Protein AF-A0A822G552-F1 (afdb_monomer_lite)

Radius of gyration: 14.22 Å; chains: 1; bounding box: 39×21×32 Å

Sequence (58 aa):
KSNKNNADFIIPTDSDADRFALTETDITGSTQTGWRILTGNQLGALLGNLPFYLSKEL

Secondary structure (DSSP, 8-state):
-GGGGT-SEE--B-SSSS-B-EEEE-TT--STTSEEEEPHHHHHHHHHHHHHHHTT--

Foldseek 3Di:
DCVVVVDQKDWDADPVRPDTWIWGQQPPPPDPV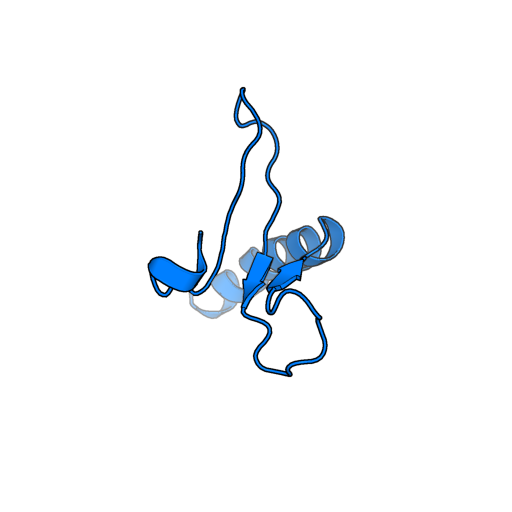SIDTDDPVNVVVVVVCVVVVVVVVD

pLDDT: mean 83.46, std 9.75, range [54.03, 95.69]

Structure (mmCIF, N/CA/C/O backbone):
data_AF-A0A822G552-F1
#
_entry.id   AF-A0A822G552-F1
#
loop_
_atom_site.group_PDB
_atom_site.id
_atom_site.type_symbol
_atom_site.label_atom_id
_atom_site.label_alt_id
_atom_site.label_comp_id
_atom_site.label_asym_id
_atom_site.label_entity_id
_atom_site.label_seq_id
_atom_site.pdbx_PDB_ins_code
_atom_site.Cartn_x
_atom_site.Cartn_y
_atom_site.Cartn_z
_atom_site.occupancy
_atom_site.B_iso_or_equiv
_atom_site.auth_seq_id
_atom_site.auth_comp_id
_atom_site.auth_asym_id
_atom_site.auth_atom_id
_atom_site.pdbx_PDB_model_num
ATOM 1 N N . LYS A 1 1 ? -15.415 -4.769 -0.254 1.00 56.62 1 LYS A N 1
ATOM 2 C CA . LYS A 1 1 ? -14.650 -4.222 0.898 1.00 56.62 1 LYS A CA 1
ATOM 3 C C . LYS A 1 1 ? -13.440 -5.117 1.089 1.00 56.62 1 LYS A C 1
ATOM 5 O O . LYS A 1 1 ? -13.666 -6.307 1.229 1.00 56.62 1 LYS A O 1
ATOM 10 N N . SER A 1 2 ? -12.226 -4.573 1.061 1.00 60.34 2 SER A N 1
ATOM 11 C CA . SER A 1 2 ? -10.963 -5.331 1.114 1.00 60.34 2 SER A CA 1
ATOM 12 C C . SER A 1 2 ? -10.905 -6.399 2.222 1.00 60.34 2 SER A C 1
ATOM 14 O O . SER A 1 2 ? -10.596 -7.550 1.934 1.00 60.34 2 SER A O 1
ATOM 16 N N . ASN A 1 3 ? -11.384 -6.088 3.438 1.00 61.72 3 ASN A N 1
ATOM 17 C CA . ASN A 1 3 ? -11.476 -7.060 4.545 1.00 61.72 3 ASN A CA 1
ATOM 18 C C . ASN A 1 3 ? -12.311 -8.313 4.230 1.00 61.72 3 ASN A C 1
ATOM 20 O O . ASN A 1 3 ? -12.160 -9.315 4.912 1.00 61.72 3 ASN A O 1
ATOM 24 N N . LYS A 1 4 ? -13.218 -8.276 3.242 1.00 67.06 4 LYS A N 1
ATOM 25 C CA . LYS A 1 4 ? -14.001 -9.460 2.844 1.00 67.06 4 LYS A CA 1
ATOM 26 C C . LYS A 1 4 ? -13.182 -10.483 2.055 1.00 67.06 4 LYS A C 1
ATOM 28 O O . LYS A 1 4 ? -13.622 -11.619 1.947 1.00 67.06 4 LYS A O 1
ATOM 33 N N . ASN A 1 5 ? -12.044 -10.074 1.498 1.00 76.38 5 ASN A N 1
ATOM 34 C CA . ASN A 1 5 ? -11.208 -10.912 0.643 1.00 76.38 5 ASN A CA 1
ATOM 35 C C . ASN A 1 5 ? -9.892 -11.311 1.329 1.00 76.38 5 ASN A C 1
ATOM 37 O O . ASN A 1 5 ? -9.020 -11.839 0.651 1.00 76.38 5 ASN A O 1
ATOM 41 N N . ASN A 1 6 ? -9.734 -11.030 2.632 1.00 77.56 6 ASN A N 1
ATOM 42 C CA . ASN A 1 6 ? -8.493 -11.254 3.383 1.00 77.56 6 ASN A CA 1
ATOM 43 C C . ASN A 1 6 ? -7.240 -10.735 2.650 1.00 77.56 6 ASN A C 1
ATOM 45 O O . ASN A 1 6 ? -6.220 -11.411 2.605 1.00 77.56 6 ASN A O 1
ATOM 49 N N . ALA A 1 7 ? -7.331 -9.556 2.031 1.00 84.38 7 ALA A N 1
ATOM 50 C CA . ALA A 1 7 ? -6.184 -8.969 1.350 1.00 84.38 7 ALA A CA 1
ATOM 51 C C . ALA A 1 7 ? -5.159 -8.452 2.369 1.00 84.38 7 ALA A C 1
ATOM 53 O O . ALA A 1 7 ? -5.538 -7.785 3.331 1.00 84.38 7 ALA A O 1
ATOM 54 N N . ASP A 1 8 ? -3.873 -8.696 2.119 1.00 85.62 8 ASP A N 1
ATOM 55 C CA . ASP A 1 8 ? -2.783 -8.195 2.966 1.00 85.62 8 ASP A CA 1
ATOM 56 C C . ASP A 1 8 ? -2.505 -6.702 2.719 1.00 85.6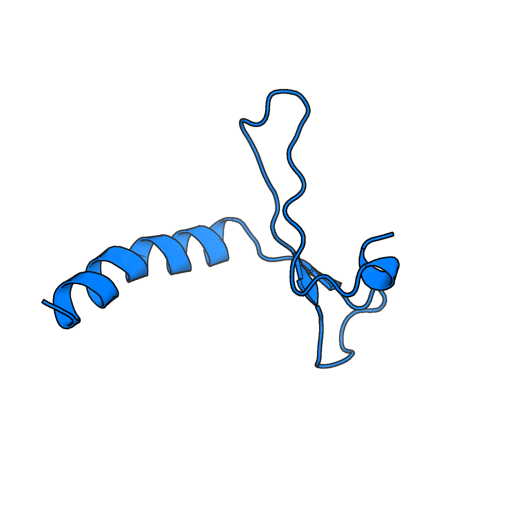2 8 ASP A C 1
ATOM 58 O O . ASP A 1 8 ? -2.212 -5.938 3.644 1.00 85.62 8 ASP A O 1
ATOM 62 N N . PHE A 1 9 ? -2.664 -6.268 1.465 1.00 88.19 9 PHE A N 1
ATOM 63 C CA . PHE A 1 9 ? -2.501 -4.887 1.021 1.00 88.19 9 PHE A CA 1
ATOM 64 C C . PHE A 1 9 ? -3.515 -4.521 -0.071 1.00 88.19 9 PHE A C 1
ATOM 66 O O . PHE A 1 9 ? -4.099 -5.381 -0.733 1.00 88.19 9 PHE A O 1
ATOM 73 N N . ILE A 1 10 ? -3.723 -3.219 -0.268 1.00 90.19 10 ILE A N 1
ATOM 74 C CA . ILE A 1 10 ? -4.580 -2.659 -1.319 1.00 90.19 10 ILE A CA 1
ATOM 75 C C . ILE A 1 10 ? -3.772 -1.642 -2.113 1.00 90.19 10 ILE A C 1
ATOM 77 O O . ILE A 1 10 ? -3.114 -0.779 -1.530 1.00 90.19 10 ILE A O 1
ATOM 81 N N . ILE A 1 11 ? -3.886 -1.720 -3.438 1.00 90.75 11 ILE A N 1
ATOM 82 C CA . ILE A 1 11 ? -3.294 -0.765 -4.376 1.00 90.75 11 ILE A CA 1
ATOM 83 C C . ILE A 1 11 ? -4.416 -0.150 -5.218 1.00 90.75 11 ILE A C 1
ATOM 85 O O 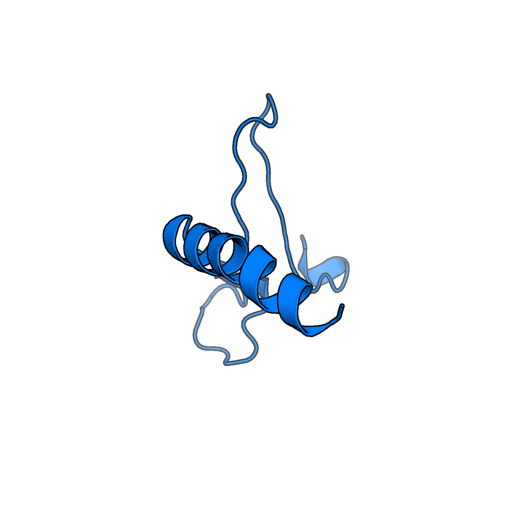. ILE A 1 11 ? -4.723 -0.666 -6.293 1.00 90.75 11 ILE A O 1
ATOM 89 N N . PRO A 1 12 ? -5.116 0.888 -4.729 1.00 88.88 12 PRO A N 1
ATOM 90 C CA . PRO A 1 12 ? -6.040 1.635 -5.569 1.00 88.88 12 PRO A CA 1
ATOM 91 C C . PRO A 1 12 ? -5.273 2.469 -6.600 1.00 88.88 12 PRO A C 1
ATOM 93 O O . PRO A 1 12 ? -4.316 3.163 -6.252 1.00 88.88 12 PRO A O 1
ATOM 96 N N . THR A 1 13 ? -5.744 2.439 -7.842 1.00 91.38 13 THR A N 1
ATOM 97 C CA . THR A 1 13 ? -5.297 3.320 -8.926 1.00 91.38 13 THR A CA 1
ATOM 98 C C . THR A 1 13 ? -6.375 4.348 -9.253 1.00 91.38 13 THR A C 1
ATOM 100 O O . THR A 1 13 ? -7.548 4.161 -8.912 1.00 91.38 13 THR A O 1
ATOM 103 N N . ASP A 1 14 ? -5.995 5.432 -9.920 1.00 91.62 14 ASP A N 1
ATOM 104 C CA . ASP A 1 14 ? -6.953 6.310 -10.589 1.00 91.62 14 ASP A CA 1
ATOM 105 C C . ASP A 1 14 ? -7.435 5.728 -11.932 1.00 91.62 14 ASP A C 1
ATOM 107 O O . ASP A 1 14 ? -7.158 4.573 -12.267 1.00 91.62 14 ASP A O 1
ATOM 111 N N . SER A 1 15 ? -8.260 6.490 -12.659 1.00 94.31 15 SER A N 1
ATOM 112 C CA . SER A 1 15 ? -8.968 6.023 -13.860 1.00 94.31 15 SER A CA 1
ATOM 113 C C . SER A 1 15 ? -8.058 5.695 -15.041 1.00 94.31 15 SER A C 1
ATOM 115 O O . SER A 1 15 ? -8.400 4.841 -15.854 1.00 94.31 15 SER A O 1
ATOM 117 N N . ASP A 1 16 ? -6.939 6.399 -15.152 1.00 95.69 16 ASP A N 1
ATOM 118 C CA . ASP A 1 16 ? -5.908 6.249 -16.178 1.00 95.69 16 ASP A CA 1
ATOM 119 C C . ASP A 1 16 ? -4.694 5.447 -15.688 1.00 95.69 16 ASP A C 1
ATOM 121 O O . ASP A 1 16 ? -3.826 5.111 -16.492 1.00 95.69 16 ASP A O 1
ATOM 125 N N . ALA A 1 17 ? -4.688 5.053 -14.411 1.00 91.19 17 ALA A N 1
ATOM 126 C CA . ALA A 1 17 ? -3.682 4.206 -13.781 1.00 91.19 17 ALA A CA 1
ATOM 127 C C . ALA A 1 17 ? -2.257 4.785 -13.817 1.00 91.19 17 ALA A C 1
ATOM 129 O O . ALA A 1 17 ? -1.281 4.030 -13.822 1.00 91.19 17 ALA A O 1
ATOM 130 N N . ASP A 1 18 ? -2.128 6.113 -13.809 1.00 91.50 18 ASP A N 1
ATOM 131 C CA . ASP A 1 18 ? -0.834 6.797 -13.715 1.00 91.50 18 ASP A CA 1
ATOM 132 C C . ASP A 1 18 ? -0.412 7.045 -12.257 1.00 91.50 18 ASP A C 1
ATOM 134 O O . ASP A 1 18 ? 0.774 7.224 -11.955 1.00 91.50 18 ASP A O 1
ATOM 138 N N . ARG A 1 19 ? -1.372 6.985 -11.327 1.00 86.44 19 ARG A N 1
ATOM 139 C CA . ARG A 1 19 ? -1.157 7.159 -9.893 1.00 86.44 19 ARG A CA 1
ATOM 140 C C . ARG A 1 19 ? -1.773 6.016 -9.116 1.00 86.44 19 ARG A C 1
ATOM 142 O O . ARG A 1 19 ? -2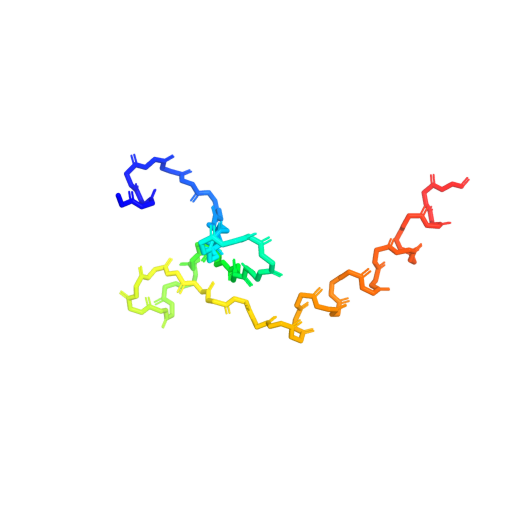.836 5.487 -9.438 1.00 86.44 19 ARG A O 1
ATOM 149 N N . PHE A 1 20 ? -1.115 5.682 -8.013 1.00 90.31 20 PHE A N 1
ATOM 150 C CA . PHE A 1 20 ? -1.638 4.736 -7.045 1.00 90.31 20 PHE A CA 1
ATOM 151 C C . PHE A 1 20 ? -1.364 5.195 -5.617 1.00 90.31 20 PHE A C 1
ATOM 153 O O . PHE A 1 20 ? -0.416 5.935 -5.346 1.00 90.31 20 PHE A O 1
ATOM 160 N N . ALA A 1 21 ? -2.197 4.721 -4.697 1.00 88.25 21 ALA A N 1
ATOM 161 C CA . ALA A 1 21 ? -1.878 4.711 -3.275 1.00 88.25 21 ALA A CA 1
ATOM 162 C C . ALA A 1 21 ? -1.618 3.268 -2.832 1.00 88.25 21 ALA A C 1
ATOM 164 O O . ALA A 1 21 ? -2.019 2.323 -3.506 1.00 88.25 21 ALA A O 1
ATOM 165 N N . LEU A 1 22 ? -0.945 3.090 -1.698 1.00 91.00 22 LEU A N 1
ATOM 166 C CA . LEU A 1 22 ? -0.727 1.779 -1.096 1.00 91.00 22 LEU A CA 1
ATOM 167 C C . LEU A 1 22 ? -1.228 1.815 0.343 1.00 91.00 22 LEU A C 1
ATOM 169 O O . LEU A 1 22 ? -0.904 2.733 1.099 1.00 91.00 22 LEU A O 1
ATOM 173 N N . THR A 1 23 ? -2.005 0.809 0.730 1.00 91.56 23 THR A N 1
ATOM 174 C CA . THR A 1 23 ? -2.408 0.617 2.124 1.00 91.56 23 THR A CA 1
ATOM 175 C C . THR A 1 23 ? -2.143 -0.809 2.567 1.00 91.56 23 THR A C 1
ATOM 177 O O . THR A 1 23 ? -2.469 -1.742 1.835 1.00 91.56 23 THR A O 1
ATOM 180 N N . GLU A 1 24 ? -1.627 -0.976 3.777 1.00 90.62 24 GLU A N 1
ATOM 181 C CA . GLU A 1 24 ? -1.427 -2.273 4.428 1.00 90.62 24 GLU A CA 1
ATOM 182 C C . GLU A 1 24 ? -2.419 -2.458 5.577 1.00 90.62 24 GLU A C 1
ATOM 184 O O . GLU A 1 24 ? -2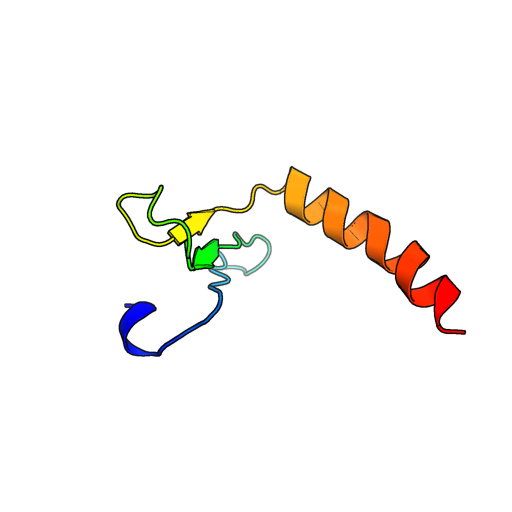.936 -1.481 6.134 1.00 90.62 24 GLU A O 1
ATOM 189 N N . THR A 1 25 ? -2.689 -3.712 5.934 1.00 89.25 25 THR A N 1
ATOM 190 C CA . THR A 1 25 ? -3.486 -4.014 7.126 1.00 89.25 25 THR A CA 1
ATOM 191 C C . THR A 1 25 ? -2.762 -3.502 8.367 1.00 89.25 25 THR A C 1
ATOM 193 O O . THR A 1 25 ? -1.590 -3.800 8.593 1.00 89.25 25 THR A O 1
ATOM 196 N N . ASP A 1 26 ? -3.465 -2.749 9.205 1.00 88.88 26 ASP A N 1
ATOM 197 C CA . ASP A 1 26 ? -2.909 -2.285 10.466 1.00 88.88 26 ASP A CA 1
ATOM 198 C C . ASP A 1 26 ? -3.051 -3.351 11.557 1.00 88.88 26 ASP A C 1
ATOM 200 O O . ASP A 1 26 ? -4.058 -3.435 12.262 1.00 88.88 26 ASP A O 1
ATOM 204 N N . ILE A 1 27 ? -1.993 -4.140 11.727 1.00 84.38 27 ILE A N 1
ATOM 205 C CA . ILE A 1 27 ? -1.905 -5.175 12.764 1.00 84.38 27 ILE A CA 1
ATOM 206 C C . ILE A 1 27 ? -1.777 -4.608 14.185 1.00 84.38 27 ILE A C 1
ATOM 208 O O . ILE A 1 27 ? -1.952 -5.343 15.154 1.00 84.38 27 ILE A O 1
ATOM 212 N N . THR A 1 28 ? -1.455 -3.319 14.330 1.00 86.69 28 THR A N 1
ATOM 213 C CA . THR A 1 28 ? -1.277 -2.681 15.644 1.00 86.69 28 THR A CA 1
ATOM 214 C C . THR A 1 28 ? -2.599 -2.215 16.248 1.00 86.69 28 THR A C 1
ATOM 216 O O . THR A 1 28 ? -2.655 -1.925 17.441 1.00 86.69 28 THR A O 1
ATOM 219 N N . GLY A 1 29 ? -3.661 -2.133 15.437 1.00 83.94 29 GLY A N 1
ATOM 220 C CA . GLY A 1 29 ? -4.957 -1.591 15.848 1.00 83.94 29 GLY A CA 1
ATOM 221 C C . GLY A 1 29 ? -4.928 -0.090 16.160 1.00 83.94 29 GLY A C 1
ATOM 222 O O . GLY A 1 29 ? -5.809 0.405 16.860 1.00 83.94 29 GLY A O 1
ATOM 223 N N . SER A 1 30 ? -3.918 0.639 15.675 1.00 87.75 30 SER A N 1
ATOM 224 C CA . SER A 1 30 ? -3.756 2.080 15.911 1.00 87.75 30 SER A CA 1
ATOM 225 C C . SER A 1 30 ? -4.665 2.943 15.026 1.00 87.75 30 SER A C 1
ATOM 227 O O . SER A 1 30 ? -4.978 4.084 15.368 1.00 87.75 30 SER A O 1
ATOM 229 N N . THR A 1 31 ? -5.122 2.402 13.899 1.00 86.94 31 THR A N 1
ATOM 230 C CA . THR A 1 31 ? -5.994 3.057 12.925 1.00 86.94 31 THR A CA 1
ATOM 231 C C . THR A 1 31 ? -7.446 2.625 13.111 1.00 86.94 31 THR A C 1
ATOM 233 O O . THR A 1 31 ? -7.767 1.445 13.234 1.00 86.94 31 THR A O 1
ATOM 236 N N . GLN A 1 32 ? -8.373 3.584 13.061 1.00 83.19 32 GLN A N 1
ATOM 237 C CA . GLN A 1 32 ? -9.811 3.300 13.187 1.00 83.19 32 GLN A CA 1
ATOM 238 C C . GLN A 1 32 ? -10.367 2.468 12.023 1.00 83.19 32 GLN A C 1
ATOM 240 O O . GLN A 1 32 ? -11.388 1.799 12.158 1.00 83.19 32 GLN A O 1
ATOM 245 N N . THR A 1 33 ? -9.717 2.525 10.861 1.00 85.19 33 THR A N 1
ATOM 246 C CA . THR A 1 33 ? -10.124 1.801 9.652 1.00 85.19 33 THR A CA 1
ATOM 247 C C . THR A 1 33 ? -9.556 0.383 9.592 1.00 85.19 33 THR A C 1
ATOM 249 O O . THR A 1 33 ? -10.025 -0.400 8.766 1.00 85.19 33 THR A O 1
ATOM 252 N N . GLY A 1 34 ? -8.565 0.049 10.430 1.00 88.50 34 GLY A N 1
ATOM 253 C CA . GLY A 1 34 ? -7.771 -1.179 10.316 1.00 88.50 34 GLY A CA 1
ATOM 254 C C . GLY A 1 34 ? -6.813 -1.182 9.119 1.00 88.50 34 GLY A C 1
ATOM 255 O O . GLY A 1 34 ? -6.278 -2.231 8.770 1.00 88.50 34 GLY A O 1
ATOM 256 N N . TRP A 1 35 ? -6.614 -0.027 8.478 1.00 89.88 35 TRP A N 1
ATOM 257 C CA . TRP A 1 35 ? -5.749 0.143 7.315 1.00 89.88 35 TRP A CA 1
ATOM 258 C C . TRP A 1 35 ? -4.800 1.308 7.536 1.00 89.88 35 TRP A C 1
ATOM 260 O O . TRP A 1 35 ? -5.224 2.430 7.828 1.00 89.88 35 TRP A O 1
ATOM 270 N N . ARG A 1 36 ? -3.516 1.056 7.306 1.00 91.00 36 ARG A N 1
ATOM 271 C CA . ARG A 1 36 ? -2.469 2.067 7.338 1.00 91.00 36 ARG A CA 1
ATOM 272 C C . ARG A 1 36 ? -2.111 2.481 5.919 1.00 91.00 36 ARG A C 1
ATOM 274 O O . ARG A 1 36 ? -1.781 1.647 5.082 1.00 91.00 36 ARG A O 1
ATOM 281 N N . ILE A 1 37 ? -2.161 3.783 5.654 1.00 90.00 37 ILE A N 1
ATOM 282 C CA . ILE A 1 37 ? -1.770 4.354 4.362 1.00 90.00 37 ILE A CA 1
ATOM 283 C C . ILE A 1 37 ? -0.251 4.538 4.336 1.00 90.00 37 ILE A C 1
ATOM 285 O O . ILE A 1 37 ? 0.311 5.155 5.242 1.00 90.00 37 ILE A O 1
ATOM 289 N N . LEU A 1 38 ? 0.398 4.042 3.282 1.00 89.06 38 LEU A N 1
ATOM 290 C CA . LEU A 1 38 ? 1.788 4.353 2.972 1.00 89.06 38 LEU A CA 1
ATOM 291 C C . LEU A 1 38 ? 1.845 5.591 2.075 1.00 89.06 38 LEU A C 1
ATOM 293 O O . LEU A 1 38 ? 1.204 5.667 1.028 1.00 89.06 38 LEU A O 1
ATOM 297 N N . THR A 1 39 ? 2.627 6.579 2.497 1.00 84.94 39 THR A N 1
ATOM 298 C CA . THR A 1 39 ? 2.855 7.807 1.727 1.00 84.94 39 THR A CA 1
ATOM 299 C C . THR A 1 39 ? 3.793 7.551 0.546 1.00 84.94 39 THR A C 1
ATOM 301 O O . THR A 1 39 ? 4.643 6.659 0.596 1.00 84.94 39 THR A O 1
ATOM 304 N N . GLY A 1 40 ? 3.719 8.395 -0.489 1.00 84.12 40 GLY A N 1
ATOM 305 C CA . GLY A 1 40 ? 4.636 8.323 -1.635 1.00 84.12 40 GLY A CA 1
ATOM 306 C C . GLY A 1 40 ? 6.117 8.400 -1.242 1.00 84.12 40 GLY A C 1
ATOM 307 O O . GLY A 1 40 ? 6.940 7.716 -1.837 1.00 84.12 40 GLY A O 1
ATOM 308 N N . ASN A 1 41 ? 6.459 9.136 -0.178 1.00 88.56 41 ASN A N 1
ATOM 309 C CA . ASN A 1 41 ? 7.832 9.206 0.338 1.00 88.56 41 ASN A CA 1
ATOM 310 C C . ASN A 1 41 ? 8.311 7.869 0.915 1.00 88.56 41 ASN A C 1
ATOM 312 O O . ASN A 1 41 ? 9.439 7.457 0.661 1.00 88.56 41 ASN A O 1
ATOM 316 N N . GLN A 1 42 ? 7.460 7.180 1.682 1.00 88.81 42 GLN A N 1
ATOM 317 C CA . GLN A 1 42 ? 7.786 5.857 2.226 1.00 88.81 42 GLN A CA 1
ATOM 318 C C . GLN A 1 42 ? 7.958 4.835 1.102 1.00 88.81 42 GLN A C 1
ATOM 320 O O . GLN A 1 42 ? 8.873 4.015 1.145 1.00 88.81 42 GLN A O 1
ATOM 325 N N . LEU A 1 43 ? 7.120 4.931 0.070 1.00 87.12 43 LEU A N 1
ATOM 326 C CA . LEU A 1 43 ? 7.200 4.062 -1.095 1.00 87.12 43 LEU A CA 1
ATOM 327 C C . LEU A 1 43 ? 8.453 4.349 -1.938 1.00 87.12 43 LEU A C 1
ATOM 329 O O . LEU A 1 43 ? 9.152 3.424 -2.341 1.00 87.12 43 LEU A O 1
ATOM 333 N N . GLY A 1 44 ? 8.799 5.624 -2.122 1.00 87.56 44 GLY A N 1
ATOM 334 C CA . GLY A 1 44 ? 10.043 6.039 -2.768 1.00 87.56 44 GLY A CA 1
ATOM 335 C C . GLY A 1 44 ? 11.284 5.565 -2.009 1.00 87.56 44 GLY A C 1
ATOM 336 O O . GLY A 1 44 ? 12.220 5.061 -2.624 1.00 87.56 44 GLY A O 1
ATOM 337 N N . ALA A 1 45 ? 11.278 5.646 -0.676 1.00 88.81 45 ALA A N 1
ATOM 338 C CA . ALA A 1 45 ? 12.362 5.121 0.155 1.00 88.81 45 ALA A CA 1
ATOM 339 C C . ALA A 1 45 ? 12.497 3.592 0.046 1.00 88.81 45 ALA A C 1
ATOM 341 O O . ALA A 1 45 ? 13.615 3.077 0.012 1.00 88.81 45 ALA A O 1
ATOM 342 N N . LEU A 1 46 ? 11.380 2.860 -0.041 1.00 85.88 46 LEU A N 1
ATOM 343 C CA . LEU A 1 46 ? 11.385 1.412 -0.263 1.00 85.88 46 LEU A CA 1
ATOM 344 C C . LEU A 1 46 ? 12.002 1.061 -1.624 1.00 85.88 46 LEU A C 1
ATOM 346 O O . LEU A 1 46 ? 12.939 0.268 -1.691 1.00 85.88 46 LEU A O 1
ATOM 350 N N . LEU A 1 47 ? 11.515 1.687 -2.699 1.00 86.38 47 LEU A N 1
ATOM 351 C CA . LEU A 1 47 ? 11.999 1.433 -4.059 1.00 86.38 47 LEU A CA 1
ATOM 352 C C . LEU A 1 47 ? 13.461 1.847 -4.239 1.00 86.38 47 LEU A C 1
ATOM 354 O O . LEU A 1 47 ? 14.215 1.137 -4.895 1.00 86.38 47 LEU A O 1
ATOM 358 N N . GLY A 1 48 ? 13.889 2.947 -3.616 1.00 87.88 48 GLY A N 1
ATOM 359 C CA . GLY A 1 48 ? 15.285 3.383 -3.632 1.00 87.88 48 GLY A CA 1
ATOM 360 C C . GLY A 1 48 ? 16.244 2.408 -2.939 1.00 87.88 48 GLY A C 1
ATOM 361 O O . GLY A 1 48 ? 17.410 2.336 -3.316 1.00 87.88 48 GLY A O 1
ATOM 362 N N . ASN A 1 49 ? 15.767 1.622 -1.968 1.00 84.25 49 ASN A N 1
ATOM 363 C CA . ASN A 1 49 ? 16.559 0.571 -1.319 1.00 84.25 49 ASN A CA 1
ATOM 364 C C . ASN A 1 49 ? 16.596 -0.745 -2.114 1.00 84.25 49 ASN A C 1
ATOM 366 O O . ASN A 1 49 ? 17.467 -1.579 -1.865 1.00 84.25 49 ASN A O 1
ATOM 370 N N . LEU A 1 50 ? 15.689 -0.944 -3.074 1.00 83.19 50 LEU A N 1
ATOM 371 C CA . LEU A 1 50 ? 15.586 -2.192 -3.833 1.00 83.19 50 LEU A CA 1
ATOM 372 C C . LEU A 1 50 ? 16.865 -2.525 -4.632 1.00 83.19 50 LEU A C 1
ATOM 374 O O . LEU A 1 50 ? 17.324 -3.662 -4.533 1.00 83.19 50 LEU A O 1
ATOM 378 N N . PRO A 1 51 ? 17.511 -1.580 -5.351 1.00 77.25 51 PRO A N 1
ATOM 379 C CA . PRO A 1 51 ? 18.767 -1.855 -6.051 1.00 77.25 51 PRO A CA 1
ATOM 380 C C . PRO A 1 51 ? 19.890 -2.272 -5.100 1.00 77.25 51 PRO A C 1
ATOM 382 O O . PRO A 1 51 ? 20.673 -3.161 -5.420 1.00 77.25 51 PRO A O 1
ATOM 385 N N . PHE A 1 52 ? 19.948 -1.665 -3.909 1.00 76.50 52 PHE A N 1
ATOM 386 C CA . PHE A 1 52 ? 20.927 -2.029 -2.886 1.00 76.50 52 PHE A CA 1
ATOM 387 C C . PHE A 1 52 ? 20.700 -3.457 -2.382 1.00 76.50 52 PHE A C 1
ATOM 389 O O . PHE A 1 52 ? 21.657 -4.218 -2.249 1.00 76.50 52 PHE A O 1
ATOM 396 N N . TYR A 1 53 ? 19.444 -3.840 -2.149 1.00 72.38 53 TYR A N 1
ATOM 397 C CA . TYR A 1 53 ? 19.100 -5.189 -1.706 1.00 72.38 53 TYR A CA 1
ATOM 398 C C . TYR A 1 53 ? 19.403 -6.240 -2.783 1.00 72.38 53 TYR A C 1
ATOM 400 O O . TYR A 1 53 ? 20.078 -7.225 -2.503 1.00 72.38 53 TYR A O 1
ATOM 408 N N . LEU A 1 54 ? 19.001 -5.985 -4.032 1.00 73.56 54 LEU A N 1
ATOM 409 C CA . LEU A 1 54 ? 19.240 -6.891 -5.160 1.00 73.56 54 LEU A CA 1
ATOM 410 C C . LEU A 1 54 ? 20.733 -7.050 -5.485 1.00 73.56 54 LEU A C 1
ATOM 412 O O . LEU A 1 54 ? 21.158 -8.123 -5.893 1.00 73.56 54 LEU A O 1
ATOM 416 N N . SER A 1 55 ? 21.547 -6.014 -5.258 1.00 75.31 55 SER A N 1
ATOM 417 C CA . SER A 1 55 ? 23.001 -6.089 -5.459 1.00 75.31 55 SER A CA 1
ATOM 418 C C . SER A 1 55 ? 23.737 -6.966 -4.440 1.00 75.31 55 SER A C 1
ATOM 420 O O . SER A 1 55 ? 24.890 -7.312 -4.671 1.00 75.31 55 SER A O 1
ATOM 422 N N . LYS A 1 56 ? 23.100 -7.305 -3.311 1.00 68.69 56 LYS A N 1
ATOM 423 C CA . LYS A 1 56 ? 23.675 -8.174 -2.273 1.00 68.69 56 LYS A CA 1
ATOM 424 C C . LYS A 1 56 ? 23.329 -9.652 -2.443 1.00 68.69 56 LYS A C 1
ATOM 426 O O . LYS A 1 56 ? 23.910 -10.473 -1.739 1.00 68.69 56 LYS A O 1
ATOM 431 N N . GLU A 1 57 ? 22.382 -9.977 -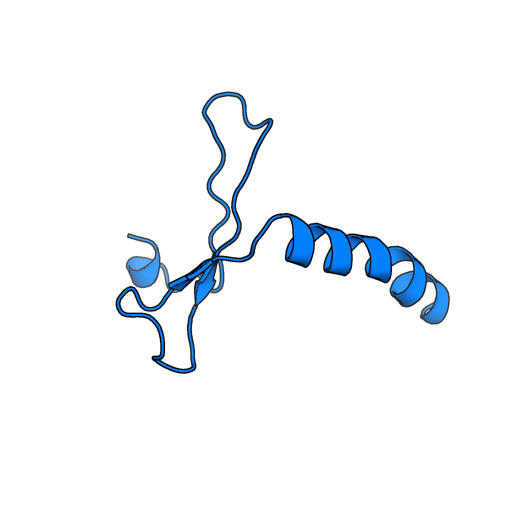3.320 1.00 59.12 57 GLU A N 1
ATOM 432 C CA . GLU A 1 57 ? 21.980 -11.359 -3.613 1.00 59.12 57 GLU A CA 1
ATOM 433 C C . GLU A 1 57 ? 22.617 -11.921 -4.901 1.00 59.12 57 GLU A C 1
ATOM 435 O O . GLU A 1 57 ? 22.336 -13.060 -5.271 1.00 59.12 57 GLU A O 1
ATOM 440 N N . LEU A 1 58 ? 23.486 -11.143 -5.560 1.00 54.03 58 LEU A N 1
ATOM 441 C CA . LEU A 1 58 ? 24.327 -11.546 -6.696 1.00 54.03 58 LEU A CA 1
ATOM 442 C C . LEU A 1 58 ? 25.780 -11.739 -6.249 1.00 54.03 58 LEU A C 1
ATOM 444 O O . LEU A 1 58 ? 26.426 -12.670 -6.779 1.00 54.03 58 LEU A O 1
#